Protein AF-A0A7J4Q8R7-F1 (afdb_monomer_lite)

pLDDT: mean 84.71, std 15.97, range [51.09, 98.31]

Secondary structure (DSSP, 8-state):
--STTHHHHTT--------EEESSSSS-TTS--EEEETTEEEE-EEETTEEEEEEE-TTS-EEEEEEE-TT-EETTEEPPTT----TT-------THHHHHHHHHHHHHHHHHHHHHHHHHHHHTT-

Foldseek 3Di:
DPCPVVVVVVVPPPPPQQAWDKDVAFQAQADWIWIDGNHDIDTWDFDWQWIWDWGQDPSNDIDTDIGGQPQGDDPRHRDDPPPDPCVPPPPPPPPCVVVVVVVVVVVVVVVVVVVVVVVVVVVVVVD

Sequence (127 aa):
MKYSILIMILLLFASVSAQCTDSDGGKNKYESGIVTEQEESFQDTCDGENMKEYFCNVEGTASYTTLPCVNGCLDAACQLANEQPKASAPEEEEDNTFKYYFYGVIILIIIALYIYVFKWKKKKRRY

Radius of gyration: 32.04 Å; chains: 1; bounding box: 76×38×84 Å

Structure (mmCIF, N/CA/C/O backbone):
data_AF-A0A7J4Q8R7-F1
#
_entry.id   AF-A0A7J4Q8R7-F1
#
loop_
_atom_site.group_PDB
_atom_site.id
_atom_site.type_symbol
_atom_site.label_atom_id
_atom_site.label_alt_id
_atom_site.label_comp_id
_atom_site.label_asym_id
_atom_site.label_entity_id
_atom_site.label_seq_id
_atom_site.pdbx_PDB_ins_code
_atom_site.Cartn_x
_atom_site.Cartn_y
_atom_site.Cartn_z
_atom_site.occupancy
_atom_site.B_iso_or_equiv
_atom_site.auth_seq_id
_atom_site.auth_comp_id
_atom_site.auth_asym_id
_atom_site.auth_atom_id
_atom_site.pdbx_PDB_model_num
ATOM 1 N N . MET A 1 1 ? 53.311 -21.569 0.387 1.00 51.75 1 MET A N 1
ATOM 2 C CA . MET A 1 1 ? 51.865 -21.348 0.619 1.00 51.75 1 MET A CA 1
ATOM 3 C C . MET A 1 1 ? 51.627 -19.992 1.295 1.00 51.75 1 MET A C 1
ATOM 5 O O . MET A 1 1 ? 51.302 -19.947 2.469 1.00 51.75 1 MET A O 1
ATOM 9 N N . LYS A 1 2 ? 51.858 -18.865 0.610 1.00 53.41 2 LYS A N 1
ATOM 10 C CA . LYS A 1 2 ? 51.627 -17.518 1.187 1.00 53.41 2 LYS A CA 1
ATOM 11 C C . LYS A 1 2 ? 50.668 -16.652 0.362 1.00 53.41 2 LYS A C 1
ATOM 13 O O . LYS A 1 2 ? 50.313 -15.565 0.788 1.00 53.41 2 LYS A O 1
ATOM 18 N N . TYR A 1 3 ? 50.176 -17.178 -0.760 1.00 55.09 3 TYR A N 1
ATOM 19 C CA . TYR A 1 3 ? 49.219 -16.499 -1.637 1.00 55.09 3 TYR A CA 1
ATOM 20 C C . TYR A 1 3 ? 47.784 -17.044 -1.514 1.00 55.09 3 TYR A C 1
ATOM 22 O O . TYR A 1 3 ? 46.936 -16.712 -2.327 1.00 55.09 3 TYR A O 1
ATOM 30 N N . SER A 1 4 ? 47.484 -17.863 -0.496 1.00 60.56 4 SER A N 1
ATOM 31 C CA . SER A 1 4 ? 46.167 -18.514 -0.353 1.00 60.56 4 SER A CA 1
ATOM 32 C C . SER A 1 4 ? 45.123 -17.690 0.413 1.00 60.56 4 SER A C 1
ATOM 34 O O . SER A 1 4 ? 43.961 -18.073 0.432 1.00 60.56 4 SER A O 1
ATOM 36 N N . ILE A 1 5 ? 45.513 -16.581 1.052 1.00 58.03 5 ILE A N 1
ATOM 37 C CA . ILE A 1 5 ? 44.593 -15.741 1.846 1.00 58.03 5 ILE A CA 1
ATOM 38 C C . ILE A 1 5 ? 44.363 -14.379 1.170 1.00 58.03 5 ILE A C 1
ATOM 40 O O . ILE A 1 5 ? 43.271 -13.829 1.256 1.00 58.03 5 ILE A O 1
ATOM 44 N N . LEU A 1 6 ? 45.341 -13.870 0.405 1.00 55.94 6 LEU A N 1
ATOM 45 C CA . LEU A 1 6 ? 45.202 -12.598 -0.317 1.00 55.94 6 LEU A CA 1
ATOM 46 C C . LEU A 1 6 ? 44.186 -12.665 -1.475 1.00 55.94 6 LEU A C 1
ATOM 48 O O . LEU A 1 6 ? 43.564 -11.661 -1.796 1.00 55.94 6 LEU A O 1
ATOM 52 N N . ILE A 1 7 ? 43.987 -13.844 -2.075 1.00 59.12 7 ILE A N 1
ATOM 53 C CA . ILE A 1 7 ? 43.040 -14.043 -3.187 1.00 59.12 7 ILE A CA 1
ATOM 54 C C . ILE A 1 7 ? 41.587 -14.158 -2.679 1.00 59.12 7 ILE A C 1
ATOM 56 O O . ILE A 1 7 ? 40.665 -13.769 -3.383 1.00 59.12 7 ILE A O 1
ATOM 60 N N . MET A 1 8 ? 41.368 -14.597 -1.432 1.00 56.56 8 MET A N 1
ATOM 61 C CA . MET A 1 8 ? 40.028 -14.675 -0.821 1.00 56.56 8 MET A CA 1
ATOM 62 C C . MET A 1 8 ? 39.473 -13.307 -0.396 1.00 56.56 8 MET A C 1
ATOM 64 O O . MET A 1 8 ? 38.262 -13.127 -0.352 1.00 56.56 8 MET A O 1
ATOM 68 N N . ILE A 1 9 ? 40.339 -12.327 -0.122 1.00 62.25 9 ILE A N 1
ATOM 69 C CA . ILE A 1 9 ? 39.920 -10.952 0.206 1.00 62.25 9 ILE A CA 1
ATOM 70 C C . ILE A 1 9 ? 39.571 -10.163 -1.068 1.00 62.25 9 ILE A C 1
ATOM 72 O O . ILE A 1 9 ? 38.767 -9.238 -1.017 1.00 62.25 9 ILE A O 1
ATOM 76 N N . LEU A 1 10 ? 40.094 -10.576 -2.228 1.00 58.78 10 LEU A N 1
ATOM 77 C CA . LEU A 1 10 ? 39.763 -9.989 -3.529 1.00 58.78 10 LEU A CA 1
ATOM 78 C C . LEU A 1 10 ? 38.488 -10.576 -4.165 1.00 58.78 10 LEU A C 1
ATOM 80 O O . LEU A 1 10 ? 38.090 -10.118 -5.225 1.00 58.78 10 LEU A O 1
ATOM 84 N N . LEU A 1 11 ? 37.855 -11.578 -3.543 1.00 58.53 11 LEU A N 1
ATOM 85 C CA . LEU A 1 11 ? 36.550 -12.127 -3.948 1.00 58.53 11 LEU A CA 1
ATOM 86 C C . LEU A 1 11 ? 35.394 -11.643 -3.058 1.00 58.53 11 LEU A C 1
ATOM 88 O O . LEU A 1 11 ? 34.248 -12.000 -3.302 1.00 58.53 11 LEU A O 1
ATOM 92 N N . LEU A 1 12 ? 35.665 -10.767 -2.086 1.00 57.69 12 LEU A N 1
ATOM 93 C CA . LEU A 1 12 ? 34.645 -9.946 -1.425 1.00 57.69 12 LEU A CA 1
ATOM 94 C C . LEU A 1 12 ? 34.336 -8.698 -2.268 1.00 57.69 12 LEU A C 1
ATOM 96 O O . LEU A 1 12 ? 34.149 -7.606 -1.733 1.00 57.69 12 LEU A O 1
ATOM 100 N N . PHE A 1 13 ? 34.286 -8.840 -3.598 1.00 61.41 13 PHE A N 1
ATOM 101 C CA . PHE A 1 13 ? 33.489 -7.918 -4.394 1.00 61.41 13 PHE A CA 1
ATOM 102 C C . PHE A 1 13 ? 32.061 -8.159 -3.938 1.00 61.41 13 PHE A C 1
ATOM 104 O O . PHE A 1 13 ? 31.425 -9.122 -4.359 1.00 61.41 13 PHE A O 1
ATOM 111 N N . ALA A 1 14 ? 31.611 -7.335 -2.991 1.00 59.00 14 ALA A N 1
ATOM 112 C CA . ALA A 1 14 ? 30.211 -7.210 -2.667 1.00 59.00 14 ALA A CA 1
ATOM 113 C C . ALA A 1 14 ? 29.493 -7.086 -4.007 1.00 59.00 14 ALA A C 1
ATOM 115 O O . ALA A 1 14 ? 29.684 -6.106 -4.730 1.00 59.00 14 ALA A O 1
ATOM 116 N N . SER A 1 15 ? 28.752 -8.124 -4.385 1.00 58.47 15 SER A N 1
ATOM 117 C CA . SER A 1 15 ? 27.760 -7.993 -5.427 1.00 58.47 15 SER A CA 1
ATOM 118 C C . SER A 1 15 ? 26.825 -6.915 -4.908 1.00 58.47 15 SER A C 1
ATOM 120 O O . SER A 1 15 ? 25.999 -7.181 -4.034 1.00 58.47 15 SER A O 1
ATOM 122 N N . VAL A 1 16 ? 27.008 -5.682 -5.381 1.00 61.22 16 VAL A N 1
ATOM 123 C CA . VAL A 1 16 ? 25.964 -4.673 -5.319 1.00 61.22 16 VAL A CA 1
ATOM 124 C C . VAL A 1 16 ? 24.914 -5.212 -6.290 1.00 61.22 16 VAL A C 1
ATOM 126 O O . VAL A 1 16 ? 24.916 -4.950 -7.487 1.00 61.22 16 VAL A O 1
ATOM 129 N N . SER A 1 17 ? 24.119 -6.174 -5.818 1.00 61.09 17 SER A N 1
ATOM 130 C CA . SER A 1 17 ? 22.893 -6.522 -6.510 1.00 61.09 17 SER A CA 1
ATOM 131 C C . SER A 1 17 ? 22.110 -5.224 -6.517 1.00 61.09 17 SER A C 1
ATOM 133 O O . SER A 1 17 ? 21.917 -4.657 -5.438 1.00 61.09 17 SER A O 1
ATOM 135 N N . ALA A 1 18 ? 21.738 -4.722 -7.695 1.00 65.38 18 ALA A N 1
ATOM 136 C CA . ALA A 1 18 ? 20.731 -3.679 -7.792 1.00 65.38 18 ALA A CA 1
ATOM 137 C C . ALA A 1 18 ? 19.558 -4.148 -6.928 1.00 65.38 18 ALA A C 1
ATOM 139 O O . ALA A 1 18 ? 18.938 -5.170 -7.211 1.00 65.38 18 ALA A O 1
ATOM 140 N N . GLN A 1 19 ? 19.403 -3.528 -5.762 1.00 87.06 19 GLN A N 1
ATOM 141 C CA . GLN A 1 19 ? 18.456 -4.005 -4.779 1.00 87.06 19 GLN A CA 1
ATOM 142 C C . GLN A 1 19 ? 17.146 -3.344 -5.150 1.00 87.06 19 GLN A C 1
ATOM 144 O O . GLN A 1 19 ? 16.928 -2.180 -4.834 1.00 87.06 19 GLN A O 1
ATOM 149 N N . CYS A 1 20 ? 16.326 -4.069 -5.897 1.00 94.00 20 CYS A N 1
ATOM 150 C CA . CYS A 1 20 ? 14.931 -3.713 -6.015 1.00 94.00 20 CYS A CA 1
ATOM 151 C C . CYS A 1 20 ? 14.244 -4.039 -4.687 1.00 94.00 20 CYS A C 1
ATOM 153 O O . CYS A 1 20 ? 14.366 -5.155 -4.168 1.00 94.00 20 CYS A O 1
ATOM 155 N N . THR A 1 21 ? 13.545 -3.060 -4.127 1.00 95.25 21 THR A N 1
ATOM 156 C CA . THR A 1 21 ? 12.684 -3.232 -2.956 1.00 95.25 21 THR A CA 1
ATOM 157 C C . THR A 1 21 ? 11.271 -2.814 -3.293 1.00 95.25 21 THR A C 1
ATOM 159 O O . THR A 1 21 ? 11.073 -1.796 -3.948 1.00 95.25 21 THR A O 1
ATOM 162 N N . ASP A 1 22 ? 10.314 -3.572 -2.788 1.00 96.81 22 ASP A N 1
ATOM 163 C CA . ASP A 1 22 ? 8.893 -3.414 -3.050 1.00 96.81 22 ASP A CA 1
ATOM 164 C C . ASP A 1 22 ? 8.160 -3.275 -1.710 1.00 96.81 22 ASP A C 1
ATOM 166 O O . ASP A 1 22 ? 8.373 -4.097 -0.811 1.00 96.81 22 ASP A O 1
ATOM 170 N N . SER A 1 23 ? 7.381 -2.205 -1.535 1.00 97.56 23 SER A N 1
ATOM 171 C CA . SER A 1 23 ? 6.760 -1.878 -0.248 1.00 97.56 23 SER A CA 1
ATOM 172 C C . SER A 1 23 ? 5.518 -2.706 0.078 1.00 97.56 23 SER A C 1
ATOM 174 O O . SER A 1 23 ? 5.199 -2.823 1.259 1.00 97.56 23 SER A O 1
ATOM 176 N N . ASP A 1 24 ? 4.835 -3.269 -0.924 1.00 96.50 24 ASP A N 1
ATOM 177 C CA . ASP A 1 24 ? 3.586 -4.031 -0.739 1.00 96.50 24 ASP A CA 1
ATOM 178 C C . ASP A 1 24 ? 3.762 -5.555 -0.890 1.00 96.50 24 ASP A C 1
ATOM 180 O O . ASP A 1 24 ? 2.831 -6.340 -0.672 1.00 96.50 24 ASP A O 1
ATOM 184 N N . GLY A 1 25 ? 4.986 -5.984 -1.207 1.00 92.31 25 GLY A N 1
ATOM 185 C CA . GLY A 1 25 ? 5.362 -7.388 -1.269 1.00 92.31 25 GLY A CA 1
ATOM 186 C C . GLY A 1 25 ? 5.108 -8.062 -2.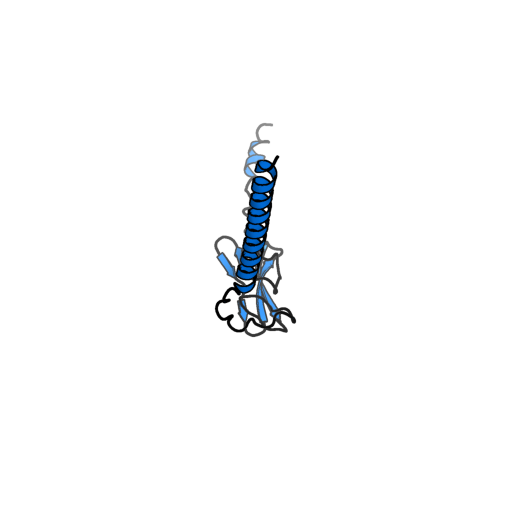616 1.00 92.31 25 GLY A C 1
ATOM 187 O O . GLY A 1 25 ? 5.074 -9.299 -2.660 1.00 92.31 25 GLY A O 1
ATOM 188 N N . GLY A 1 26 ? 4.976 -7.310 -3.709 1.00 93.38 26 GLY A N 1
ATOM 189 C CA . GLY A 1 26 ? 5.043 -7.848 -5.061 1.00 93.38 26 GLY A CA 1
ATOM 190 C C . GLY A 1 26 ? 3.947 -7.303 -5.960 1.00 93.38 26 GLY A C 1
ATOM 191 O O . GLY A 1 26 ? 3.992 -6.183 -6.414 1.00 93.38 26 GLY A O 1
ATOM 192 N N . LYS A 1 27 ? 3.006 -8.172 -6.345 1.00 96.62 27 LYS A N 1
ATOM 193 C CA . LYS A 1 27 ? 1.879 -7.796 -7.217 1.00 96.62 27 LYS A CA 1
ATOM 194 C C . LYS A 1 27 ? 0.601 -7.654 -6.391 1.00 96.62 27 LYS A C 1
ATOM 196 O O . LYS A 1 27 ? -0.359 -8.405 -6.616 1.00 96.62 27 LYS A O 1
ATOM 201 N N . ASN A 1 28 ? 0.635 -6.800 -5.378 1.00 96.38 28 ASN A N 1
ATOM 202 C CA . ASN A 1 28 ? -0.469 -6.504 -4.484 1.00 96.38 28 ASN A CA 1
ATOM 203 C C . ASN A 1 28 ? -1.298 -5.274 -4.910 1.00 96.38 28 ASN A C 1
ATOM 205 O O . ASN A 1 28 ? -1.342 -4.252 -4.237 1.00 96.38 28 ASN A O 1
ATOM 209 N N . LYS A 1 29 ? -2.166 -5.472 -5.905 1.00 95.69 29 LYS A N 1
ATOM 210 C CA . LYS A 1 29 ? -3.103 -4.444 -6.397 1.00 95.69 29 LYS A CA 1
ATOM 211 C C . LYS A 1 29 ? -4.099 -3.849 -5.382 1.00 95.69 29 LYS A C 1
ATOM 213 O O . LYS A 1 29 ? -4.965 -3.084 -5.791 1.00 95.69 29 LYS A O 1
ATOM 218 N N . TYR A 1 30 ? -4.132 -4.292 -4.126 1.00 95.81 30 TYR A N 1
ATOM 219 C CA . TYR A 1 30 ? -5.076 -3.801 -3.106 1.00 95.81 30 TYR A CA 1
ATOM 220 C C . TYR A 1 30 ? -4.418 -2.867 -2.086 1.00 95.81 30 TYR A C 1
ATOM 222 O O . TYR A 1 30 ? -5.103 -2.342 -1.212 1.00 95.81 30 TYR A O 1
ATOM 230 N N . GLU A 1 31 ? -3.110 -2.664 -2.184 1.00 96.44 31 GLU A N 1
ATOM 231 C CA . GLU A 1 31 ? -2.337 -1.776 -1.330 1.00 96.44 31 GLU A CA 1
ATOM 232 C C . GLU A 1 31 ? -1.527 -0.848 -2.236 1.00 96.44 31 GLU A C 1
ATOM 234 O O . GLU A 1 31 ? -1.119 -1.256 -3.313 1.00 96.44 31 GLU A O 1
ATOM 239 N N . SER A 1 32 ? -1.339 0.414 -1.848 1.00 96.12 32 SER A N 1
ATOM 240 C CA . SER A 1 32 ? -0.499 1.313 -2.643 1.00 96.12 32 SER A CA 1
ATOM 241 C C . SER A 1 32 ? 0.968 0.947 -2.440 1.00 96.12 32 SER A C 1
ATOM 243 O O . SER A 1 32 ? 1.502 1.136 -1.344 1.00 96.12 32 SER A O 1
ATOM 245 N N . GLY A 1 33 ? 1.629 0.528 -3.513 1.00 97.56 33 GLY A N 1
ATOM 246 C CA . GLY A 1 33 ? 3.038 0.179 -3.546 1.00 97.56 33 GLY A CA 1
ATOM 247 C C . GLY A 1 33 ? 3.957 1.267 -4.098 1.00 97.56 33 GLY A C 1
ATOM 248 O O . GLY A 1 33 ? 3.575 2.151 -4.877 1.00 97.56 33 GLY A O 1
ATOM 249 N N . ILE A 1 34 ? 5.218 1.198 -3.670 1.00 97.88 34 ILE A N 1
ATOM 250 C CA . ILE A 1 34 ? 6.361 1.890 -4.261 1.00 97.88 34 ILE A CA 1
ATOM 251 C C . ILE A 1 34 ? 7.483 0.869 -4.428 1.00 97.88 34 ILE A C 1
ATOM 253 O O . ILE A 1 34 ? 8.008 0.325 -3.452 1.00 97.88 34 ILE A O 1
ATOM 257 N N . VAL A 1 35 ? 7.918 0.691 -5.669 1.00 98.00 35 VAL A N 1
ATOM 258 C CA . VAL A 1 35 ? 9.142 -0.028 -5.996 1.00 98.00 35 VAL A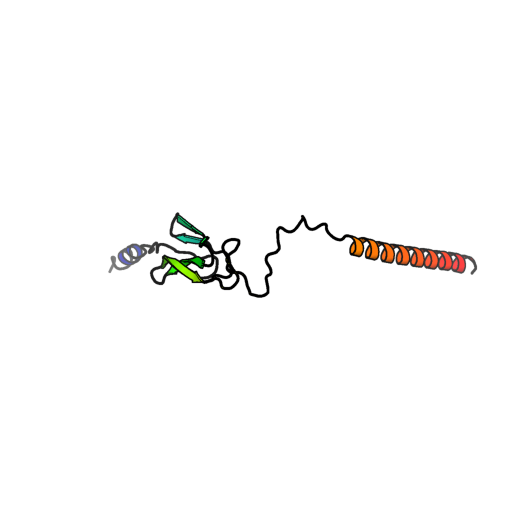 CA 1
ATOM 259 C C . VAL A 1 35 ? 10.300 0.949 -6.049 1.00 98.00 35 VAL A C 1
ATOM 261 O O . VAL A 1 35 ? 10.235 1.962 -6.734 1.00 98.00 35 VAL A O 1
ATOM 264 N N . THR A 1 36 ? 11.379 0.644 -5.341 1.00 96.25 36 THR A N 1
ATOM 265 C CA . THR A 1 36 ? 12.644 1.381 -5.427 1.00 96.25 36 THR A CA 1
ATOM 266 C C . THR A 1 36 ? 13.696 0.485 -6.057 1.00 96.25 36 THR A C 1
ATOM 268 O O . THR A 1 36 ? 13.947 -0.608 -5.559 1.00 96.25 36 THR A O 1
ATOM 271 N N . GLU A 1 37 ? 14.316 0.948 -7.136 1.00 94.06 37 GLU A N 1
ATOM 272 C CA . GLU A 1 37 ? 15.436 0.292 -7.803 1.00 94.06 37 GLU A CA 1
ATOM 273 C C . GLU A 1 37 ? 16.599 1.282 -7.867 1.00 94.06 37 GLU A C 1
ATOM 275 O O . GLU A 1 37 ? 16.542 2.296 -8.559 1.00 94.06 37 GLU A O 1
ATOM 280 N N . GLN A 1 38 ? 17.676 0.982 -7.137 1.00 88.56 38 GLN A N 1
ATOM 281 C CA . GLN A 1 38 ? 18.836 1.871 -7.009 1.00 88.56 38 GLN A CA 1
ATOM 282 C C . GLN A 1 38 ? 18.448 3.252 -6.436 1.00 88.56 38 GLN A C 1
ATOM 284 O O . GLN A 1 38 ? 18.246 3.363 -5.230 1.00 88.56 38 GLN A O 1
ATOM 289 N N . GLU A 1 39 ? 18.362 4.287 -7.275 1.00 88.50 39 GLU A N 1
ATOM 290 C CA . GLU A 1 39 ? 17.967 5.658 -6.908 1.00 88.50 39 GLU A CA 1
ATOM 291 C C . GLU A 1 39 ? 16.623 6.071 -7.535 1.00 88.50 39 GLU A C 1
ATOM 293 O O . GLU A 1 39 ? 16.149 7.184 -7.304 1.00 88.50 39 GLU A O 1
ATOM 298 N N . GLU A 1 40 ? 16.001 5.188 -8.320 1.00 94.12 40 GLU A N 1
ATOM 299 C CA . GLU A 1 40 ? 14.717 5.435 -8.968 1.00 94.12 40 GLU A CA 1
ATOM 300 C C . GLU A 1 40 ? 13.578 4.810 -8.163 1.00 94.12 40 GLU A C 1
ATOM 302 O O . GLU A 1 40 ? 13.720 3.738 -7.568 1.00 94.12 40 GLU A O 1
ATOM 307 N N . SER A 1 41 ? 12.431 5.488 -8.147 1.00 96.12 41 SER A N 1
ATOM 308 C CA . SER A 1 41 ? 11.212 4.991 -7.522 1.00 96.12 41 SER A CA 1
ATOM 309 C C . SER A 1 41 ? 10.046 4.987 -8.503 1.00 96.12 41 SER A C 1
ATOM 311 O O . SER A 1 41 ? 9.863 5.904 -9.308 1.00 96.12 41 SER A O 1
ATOM 313 N N . PHE A 1 42 ? 9.240 3.937 -8.414 1.00 97.44 42 PHE A N 1
ATOM 314 C CA . PHE A 1 42 ? 8.080 3.689 -9.249 1.00 97.44 42 PHE A CA 1
ATOM 315 C C . PHE A 1 42 ? 6.889 3.421 -8.340 1.00 97.44 42 PHE A C 1
ATOM 317 O O . PHE A 1 42 ? 6.866 2.429 -7.619 1.00 97.44 42 PHE A O 1
ATOM 324 N N . GLN A 1 43 ? 5.926 4.336 -8.342 1.00 97.94 43 GLN A N 1
ATOM 325 C CA . GLN A 1 43 ? 4.698 4.202 -7.569 1.00 97.94 43 GLN A CA 1
ATOM 326 C C . GLN A 1 43 ? 3.612 3.564 -8.426 1.00 97.94 43 GLN A C 1
ATOM 328 O O . GLN A 1 43 ? 3.500 3.883 -9.617 1.00 97.94 43 GLN A O 1
ATOM 333 N N . ASP A 1 44 ? 2.780 2.732 -7.814 1.00 98.31 44 ASP A N 1
ATOM 334 C CA . ASP A 1 44 ? 1.592 2.221 -8.480 1.00 98.31 44 ASP A CA 1
ATOM 335 C C . ASP A 1 44 ? 0.651 3.338 -8.898 1.00 98.31 44 ASP A C 1
ATOM 337 O O . ASP A 1 44 ? 0.576 4.414 -8.300 1.00 98.31 44 ASP A O 1
ATOM 341 N N . THR A 1 45 ? -0.073 3.099 -9.983 1.00 97.50 45 THR A N 1
ATOM 342 C CA . THR A 1 45 ? -0.944 4.123 -10.555 1.00 97.50 45 THR A CA 1
ATOM 343 C C . THR A 1 45 ? -2.236 3.526 -11.070 1.00 97.50 45 THR A C 1
ATOM 345 O O . THR A 1 45 ? -2.264 2.441 -11.647 1.00 97.50 45 THR A O 1
ATO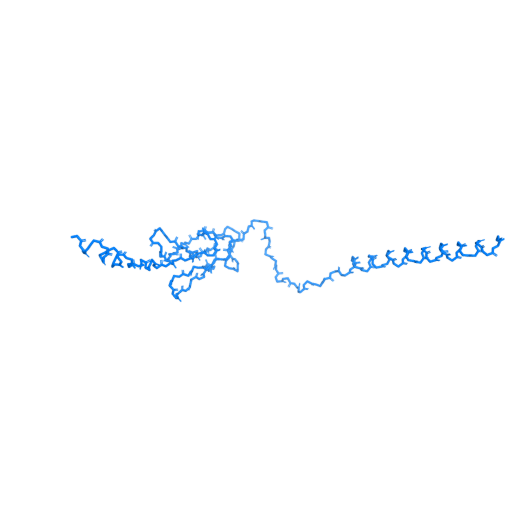M 348 N N . CYS A 1 46 ? -3.320 4.271 -10.892 1.00 97.31 46 CYS A N 1
ATOM 349 C CA . CYS A 1 46 ? -4.598 3.953 -11.505 1.00 97.31 46 CYS A CA 1
ATOM 350 C C . CYS A 1 46 ? -4.629 4.467 -12.949 1.00 97.31 46 CYS A C 1
ATOM 352 O O . CYS A 1 46 ? -4.418 5.654 -13.195 1.00 97.31 46 CYS A O 1
ATOM 354 N N . ASP A 1 47 ? -4.941 3.580 -13.890 1.00 94.62 47 ASP A N 1
ATOM 355 C CA . ASP A 1 47 ? -5.217 3.881 -15.295 1.00 94.62 47 ASP A CA 1
ATOM 356 C C . ASP A 1 47 ? -6.652 3.441 -15.627 1.00 94.62 47 ASP A C 1
ATOM 358 O O . ASP A 1 47 ? -6.928 2.308 -16.042 1.00 94.62 47 ASP A O 1
ATOM 362 N N . GLY A 1 48 ? -7.602 4.335 -15.340 1.00 91.56 48 GLY A N 1
ATOM 363 C CA . GLY A 1 48 ? -9.032 4.044 -15.421 1.00 91.56 48 GLY A CA 1
ATOM 364 C C . GLY A 1 48 ? -9.454 2.958 -14.425 1.00 91.56 48 GLY A C 1
ATOM 365 O O . GLY A 1 48 ? -9.305 3.119 -13.217 1.00 91.56 48 GLY A O 1
ATOM 366 N N . GLU A 1 49 ? -9.996 1.852 -14.937 1.00 93.12 49 GLU A N 1
ATOM 367 C CA . GLU A 1 49 ? -10.401 0.679 -14.141 1.00 93.12 49 GLU A CA 1
ATOM 368 C C . GLU A 1 49 ? -9.274 -0.352 -13.969 1.00 93.12 49 GLU A C 1
ATOM 370 O O . GLU A 1 49 ? -9.497 -1.447 -13.451 1.00 93.12 49 GLU A O 1
ATOM 375 N N . ASN A 1 50 ? -8.059 -0.032 -14.414 1.00 95.62 50 ASN A N 1
ATOM 376 C CA . ASN A 1 50 ? -6.895 -0.888 -14.244 1.00 95.62 50 ASN A CA 1
ATOM 377 C C . ASN A 1 50 ? -5.882 -0.239 -13.304 1.00 95.62 50 ASN A C 1
ATOM 379 O O . ASN A 1 50 ? -5.755 0.981 -13.243 1.00 95.62 50 ASN A O 1
ATOM 383 N N . MET A 1 51 ? -5.122 -1.075 -12.611 1.00 96.75 51 MET A N 1
ATOM 384 C CA . MET A 1 51 ? -3.973 -0.677 -11.817 1.00 96.75 51 MET A CA 1
ATOM 385 C C . MET A 1 51 ? -2.700 -1.059 -12.556 1.00 96.75 51 MET A C 1
ATOM 387 O O . MET A 1 51 ? -2.519 -2.215 -12.949 1.00 96.75 51 MET A O 1
ATOM 391 N N . LYS A 1 52 ? -1.832 -0.075 -12.772 1.00 97.94 52 LYS A N 1
ATOM 392 C CA . LYS A 1 52 ? -0.448 -0.297 -13.158 1.00 97.94 52 LYS A CA 1
ATOM 393 C C . LYS A 1 52 ? 0.345 -0.545 -11.880 1.00 97.94 52 LYS A C 1
ATOM 395 O O . LYS A 1 52 ? 0.655 0.395 -11.156 1.00 97.94 52 LYS A O 1
ATOM 400 N N . GLU A 1 53 ? 0.629 -1.817 -11.672 1.00 98.31 53 GLU A N 1
ATOM 401 C CA . GLU A 1 53 ? 1.331 -2.387 -10.532 1.00 98.31 53 GLU A CA 1
ATOM 402 C C . GLU A 1 53 ? 2.822 -2.477 -10.840 1.00 98.31 53 GLU A C 1
ATOM 404 O O . GLU A 1 53 ? 3.195 -3.210 -11.765 1.00 98.31 53 GLU A O 1
ATOM 409 N N . TYR A 1 54 ? 3.667 -1.778 -10.098 1.00 98.31 54 TYR A N 1
ATOM 410 C CA . TYR A 1 54 ? 5.107 -1.981 -10.128 1.00 98.31 54 TYR A CA 1
ATOM 411 C C . TYR A 1 54 ? 5.501 -3.044 -9.114 1.00 98.31 54 TYR A C 1
ATOM 413 O O . TYR A 1 54 ? 4.985 -3.080 -8.014 1.00 98.31 54 TYR A O 1
ATOM 421 N N . PHE A 1 55 ? 6.439 -3.910 -9.490 1.00 97.94 55 PHE A N 1
ATOM 422 C CA . PHE A 1 55 ? 6.931 -4.962 -8.605 1.00 97.94 55 PHE A CA 1
ATOM 423 C C . PHE A 1 55 ? 8.399 -5.289 -8.883 1.00 97.94 55 PHE A C 1
ATOM 425 O O . PHE A 1 55 ? 8.896 -5.099 -10.000 1.00 97.94 55 PHE A O 1
ATOM 432 N N . CYS A 1 56 ? 9.086 -5.869 -7.899 1.00 96.62 56 CYS A N 1
ATOM 433 C CA . CYS A 1 56 ? 10.419 -6.439 -8.111 1.00 96.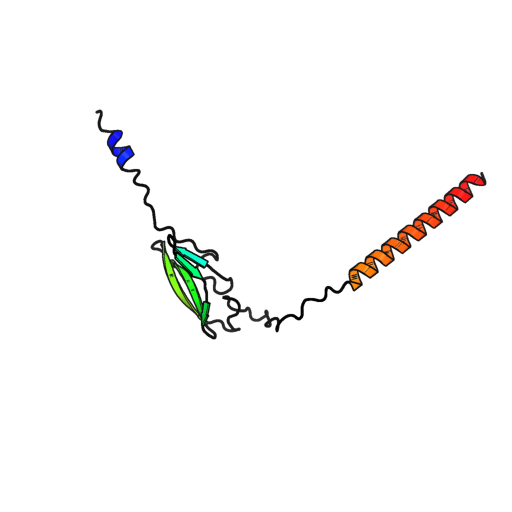62 56 CYS A CA 1
ATOM 434 C C . CYS A 1 56 ? 10.338 -7.820 -8.770 1.00 96.62 56 CYS A C 1
ATOM 436 O O . CYS A 1 56 ? 9.731 -8.753 -8.239 1.00 96.62 56 CYS A O 1
ATOM 438 N N . ASN A 1 57 ? 10.956 -7.981 -9.941 1.00 94.69 57 ASN A N 1
ATOM 439 C CA . ASN A 1 57 ? 10.963 -9.263 -10.643 1.00 94.69 57 ASN A CA 1
ATOM 440 C C . ASN A 1 57 ? 12.027 -10.238 -10.087 1.00 94.69 57 ASN A C 1
ATOM 442 O O . ASN A 1 57 ? 12.796 -9.924 -9.181 1.00 94.69 57 ASN A O 1
ATOM 446 N N . VAL A 1 58 ? 12.090 -11.443 -10.664 1.00 91.62 58 VAL A N 1
ATOM 447 C CA . VAL A 1 58 ? 13.041 -12.496 -10.250 1.00 91.62 58 VAL A CA 1
ATOM 448 C C . VAL A 1 58 ? 14.511 -12.152 -10.514 1.00 91.62 58 VAL A C 1
ATOM 450 O O . VAL A 1 58 ? 15.389 -12.766 -9.915 1.00 91.62 58 VAL A O 1
ATOM 453 N N . GLU A 1 59 ? 14.780 -11.196 -11.402 1.00 91.19 59 GLU A N 1
ATOM 454 C CA . GLU A 1 59 ? 16.124 -10.680 -11.683 1.00 91.19 59 GLU A CA 1
ATOM 455 C C . GLU A 1 59 ? 16.514 -9.548 -10.719 1.00 91.19 59 GLU A C 1
ATOM 457 O O . GLU A 1 59 ? 17.650 -9.078 -10.752 1.00 91.19 59 GLU A O 1
ATOM 462 N N . GLY A 1 60 ? 15.598 -9.141 -9.832 1.00 90.88 60 GLY A N 1
ATOM 463 C CA . GLY A 1 60 ? 15.802 -8.048 -8.891 1.00 90.88 60 GLY A CA 1
ATOM 464 C C . GLY A 1 60 ? 15.711 -6.673 -9.543 1.00 90.88 60 GLY A C 1
ATOM 465 O O . GLY A 1 60 ? 16.333 -5.748 -9.032 1.00 90.88 60 GLY A O 1
ATOM 466 N N . THR A 1 61 ? 14.970 -6.539 -10.647 1.00 94.00 61 THR A N 1
ATOM 467 C CA . THR A 1 61 ? 14.740 -5.257 -11.325 1.00 94.00 61 THR A CA 1
ATOM 468 C C . THR A 1 61 ? 13.283 -4.817 -11.257 1.00 94.00 61 THR A C 1
ATOM 470 O O . THR A 1 61 ? 12.373 -5.649 -11.125 1.00 94.00 61 THR A O 1
ATOM 473 N N . ALA A 1 62 ? 13.059 -3.503 -11.328 1.00 96.00 62 ALA A N 1
ATOM 474 C CA . ALA A 1 62 ? 11.715 -2.946 -11.343 1.00 96.00 62 ALA A CA 1
ATOM 475 C C . ALA A 1 62 ? 10.996 -3.358 -12.635 1.00 96.00 62 ALA A C 1
ATOM 477 O O . ALA A 1 62 ? 11.498 -3.224 -13.752 1.00 96.00 62 ALA A O 1
ATOM 478 N N . SER A 1 63 ? 9.789 -3.885 -12.492 1.00 97.00 63 SER A N 1
ATOM 479 C CA . SER A 1 63 ? 8.916 -4.234 -13.606 1.00 97.00 63 SER A CA 1
ATOM 480 C C . SER A 1 63 ? 7.503 -3.768 -13.302 1.00 97.00 63 SER A C 1
ATOM 482 O O . SER A 1 63 ? 7.226 -3.338 -12.188 1.00 97.00 63 SER A O 1
ATOM 484 N N . TYR A 1 64 ? 6.603 -3.833 -14.283 1.00 97.81 64 TYR A N 1
ATOM 485 C CA . TYR A 1 64 ? 5.200 -3.527 -14.041 1.00 97.81 64 TYR A CA 1
ATOM 486 C C . TYR A 1 64 ? 4.261 -4.493 -14.748 1.00 97.81 64 TYR A C 1
ATOM 488 O O . TYR A 1 64 ? 4.605 -5.148 -15.735 1.00 97.81 64 TYR A O 1
ATOM 496 N N . THR A 1 65 ? 3.048 -4.592 -14.225 1.00 98.00 65 THR A N 1
ATOM 497 C CA . THR A 1 65 ? 1.941 -5.309 -14.844 1.00 98.00 65 THR A CA 1
ATOM 498 C C . THR A 1 65 ? 0.667 -4.481 -14.733 1.00 98.00 65 THR A C 1
ATOM 500 O O . THR A 1 65 ? 0.587 -3.546 -13.945 1.00 98.00 65 THR A O 1
ATOM 503 N N . THR A 1 66 ? -0.325 -4.789 -15.560 1.00 97.88 66 THR A N 1
ATOM 504 C CA . THR A 1 66 ? -1.619 -4.107 -15.536 1.00 97.88 66 THR A CA 1
ATOM 505 C C . THR A 1 66 ? -2.666 -5.092 -15.047 1.00 97.88 66 THR A C 1
ATOM 507 O O . THR A 1 66 ? -2.870 -6.140 -15.662 1.00 97.88 66 THR A O 1
ATOM 510 N N . LEU A 1 67 ? -3.307 -4.769 -13.928 1.00 96.25 67 LEU A N 1
ATOM 511 C CA . LEU A 1 67 ? -4.272 -5.629 -13.255 1.00 96.25 67 LEU A CA 1
ATOM 512 C C . LEU A 1 67 ? -5.652 -4.959 -13.248 1.00 96.25 67 LEU A C 1
ATOM 514 O O . LEU A 1 67 ? -5.751 -3.790 -12.888 1.00 96.25 67 LEU A O 1
ATOM 518 N N . PRO A 1 68 ? -6.735 -5.668 -13.606 1.00 96.56 68 PRO A N 1
ATOM 519 C CA . PRO A 1 68 ? -8.071 -5.085 -13.575 1.00 96.56 68 PRO A CA 1
ATOM 520 C C . PRO A 1 68 ? -8.576 -4.913 -12.133 1.00 96.56 68 PRO A C 1
ATOM 522 O O . PRO A 1 68 ? -8.462 -5.830 -11.299 1.00 96.56 68 PRO A O 1
ATOM 525 N N . CYS A 1 69 ? -9.203 -3.769 -11.867 1.00 95.81 69 CYS A N 1
ATOM 526 C CA . CYS A 1 69 ? -9.890 -3.440 -10.623 1.00 95.81 69 CYS A CA 1
ATOM 527 C C . CYS A 1 69 ? -11.409 -3.444 -10.844 1.00 95.81 69 CYS A C 1
ATOM 529 O O . CYS A 1 69 ? -11.996 -2.454 -11.267 1.00 95.81 69 CYS A O 1
ATOM 531 N N . VAL A 1 70 ? -12.065 -4.562 -10.515 1.00 93.75 70 VAL A N 1
ATOM 532 C CA . VAL A 1 70 ? -13.512 -4.763 -10.754 1.00 93.75 70 VAL A CA 1
ATOM 533 C C . VAL A 1 70 ? -14.386 -3.705 -10.066 1.00 93.75 70 VAL A C 1
ATOM 535 O O . VAL A 1 70 ? -15.445 -3.370 -10.584 1.00 93.75 70 VAL A O 1
ATOM 538 N N . ASN A 1 71 ? -13.944 -3.169 -8.924 1.00 91.94 71 ASN A N 1
ATOM 539 C CA . ASN A 1 71 ? -14.680 -2.143 -8.174 1.00 91.94 71 ASN A CA 1
ATOM 540 C C . ASN A 1 71 ? -14.048 -0.746 -8.301 1.00 91.94 71 ASN A C 1
ATOM 542 O O . ASN A 1 71 ? -14.328 0.131 -7.489 1.00 91.94 71 ASN A O 1
ATOM 546 N N . GLY A 1 72 ? -13.199 -0.540 -9.309 1.00 93.12 72 GLY A N 1
ATOM 547 C CA . GLY A 1 72 ? -12.482 0.712 -9.525 1.00 93.12 72 GLY A CA 1
ATOM 548 C C . GLY A 1 72 ? -11.124 0.775 -8.828 1.00 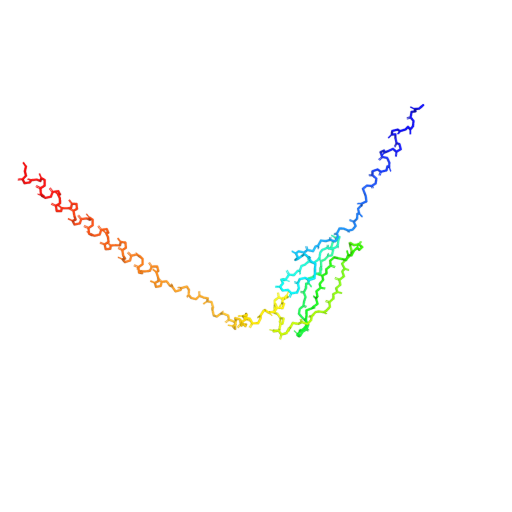93.12 72 GLY A C 1
ATOM 549 O O . GLY A 1 72 ? -10.818 -0.008 -7.924 1.00 93.12 72 GLY A O 1
ATOM 550 N N . CYS A 1 73 ? -10.304 1.710 -9.299 1.00 94.81 73 CYS A N 1
ATOM 551 C CA . CYS A 1 73 ? -8.986 2.022 -8.761 1.00 94.81 73 CYS A CA 1
ATOM 552 C C . CYS A 1 73 ? -9.016 3.442 -8.188 1.00 94.81 73 CYS A C 1
ATOM 554 O O . CYS A 1 73 ? -9.437 4.376 -8.875 1.00 94.81 73 CYS A O 1
ATOM 556 N N . LEU A 1 74 ? -8.598 3.599 -6.935 1.00 94.31 74 LEU A N 1
ATOM 557 C CA . LEU A 1 74 ? -8.541 4.880 -6.233 1.00 94.31 74 LEU A CA 1
ATOM 558 C C . LEU A 1 74 ? -7.291 4.902 -5.350 1.00 94.31 74 LEU A C 1
ATOM 560 O O . LEU A 1 74 ? -6.941 3.877 -4.778 1.00 94.31 74 LEU A O 1
ATOM 564 N N . ASP A 1 75 ? -6.619 6.053 -5.265 1.00 93.62 75 ASP A N 1
ATOM 565 C CA . ASP A 1 75 ? -5.425 6.255 -4.428 1.00 93.62 75 ASP A CA 1
ATOM 566 C C . ASP A 1 75 ? -4.333 5.189 -4.625 1.00 93.62 75 ASP A C 1
ATOM 568 O O . ASP A 1 75 ? -3.723 4.723 -3.669 1.00 93.62 75 ASP A O 1
ATOM 572 N N . ALA A 1 76 ? -4.094 4.815 -5.889 1.00 95.50 76 ALA A N 1
ATOM 573 C CA . ALA A 1 76 ? -3.142 3.772 -6.271 1.00 95.50 76 ALA A CA 1
ATOM 574 C C . ALA A 1 76 ? -3.438 2.401 -5.627 1.00 95.50 76 ALA A C 1
ATOM 576 O O . ALA A 1 76 ? -2.516 1.684 -5.275 1.00 95.50 76 ALA A O 1
ATOM 577 N N . ALA A 1 77 ? -4.717 2.032 -5.483 1.00 95.94 77 ALA A N 1
ATOM 578 C CA . ALA A 1 77 ? -5.146 0.697 -5.063 1.00 95.94 77 ALA A CA 1
ATOM 579 C C . ALA A 1 77 ? -6.519 0.312 -5.659 1.00 95.94 77 ALA A C 1
ATOM 581 O O . ALA A 1 77 ? -7.426 1.141 -5.811 1.00 95.94 77 ALA A O 1
ATOM 582 N N . CYS A 1 78 ? -6.719 -0.971 -5.971 1.00 95.88 78 CYS A N 1
ATOM 583 C CA . CYS A 1 78 ? -8.030 -1.517 -6.316 1.00 95.88 78 CYS A CA 1
ATOM 584 C C . CYS A 1 78 ? -8.952 -1.542 -5.092 1.00 95.88 78 CYS A C 1
ATOM 586 O O . CYS A 1 78 ? -8.585 -2.039 -4.032 1.00 95.88 78 CYS A O 1
ATOM 588 N N . GLN A 1 79 ? -10.203 -1.133 -5.280 1.00 94.69 79 GLN A N 1
ATOM 589 C CA . GLN A 1 79 ? -11.212 -1.171 -4.223 1.00 94.69 79 GLN A CA 1
ATOM 590 C C . GLN A 1 79 ? -11.785 -2.584 -4.035 1.00 94.69 79 GLN A C 1
ATOM 592 O O . GLN A 1 79 ? -12.043 -3.323 -5.000 1.00 94.69 79 GLN A O 1
ATOM 597 N N . LEU A 1 80 ? -12.034 -2.975 -2.785 1.00 90.62 80 LEU A N 1
ATOM 598 C CA . LEU A 1 80 ? -12.780 -4.196 -2.480 1.00 90.62 80 LEU A CA 1
ATOM 599 C C . LEU A 1 80 ? -14.287 -3.957 -2.659 1.00 90.62 80 LEU A C 1
ATOM 601 O O . LEU A 1 80 ? -14.782 -2.850 -2.495 1.00 90.62 80 LEU A O 1
ATOM 605 N N . ALA A 1 81 ? -15.062 -5.005 -2.958 1.00 79.31 81 ALA A N 1
ATOM 606 C CA . ALA A 1 81 ? -16.494 -4.881 -3.290 1.00 79.31 81 ALA A CA 1
ATOM 607 C C . ALA A 1 81 ? -17.367 -4.281 -2.164 1.00 79.31 81 ALA A C 1
ATOM 609 O O . ALA A 1 81 ? -18.512 -3.901 -2.400 1.00 79.31 81 ALA A O 1
ATOM 610 N N . ASN A 1 82 ? -16.823 -4.195 -0.948 1.00 71.25 82 ASN A N 1
ATOM 611 C CA . ASN A 1 82 ? -17.494 -3.661 0.234 1.00 71.25 82 ASN A CA 1
ATOM 612 C C . ASN A 1 82 ? -16.952 -2.288 0.660 1.00 71.25 82 ASN A C 1
ATOM 614 O O . ASN A 1 82 ? -17.520 -1.665 1.555 1.00 71.25 82 ASN A O 1
ATOM 618 N N . GLU A 1 83 ? -15.884 -1.810 0.022 1.00 62.56 83 GLU A N 1
ATOM 619 C CA . GLU A 1 83 ? -15.401 -0.443 0.164 1.00 62.56 83 GLU A CA 1
ATOM 620 C C . GLU A 1 83 ? -16.171 0.405 -0.842 1.00 62.56 83 GLU A C 1
ATOM 622 O O . GLU A 1 83 ? -15.760 0.644 -1.974 1.00 62.56 83 GLU A O 1
ATOM 627 N N . GLN A 1 84 ? -17.375 0.814 -0.446 1.00 56.09 84 GLN A N 1
ATOM 628 C CA . GLN A 1 84 ? -18.023 1.939 -1.110 1.00 56.09 84 GLN A CA 1
ATOM 629 C C . GLN A 1 84 ? -17.027 3.111 -1.111 1.00 56.09 84 GLN A C 1
ATOM 631 O O . GLN A 1 84 ? -16.431 3.368 -0.059 1.00 56.09 84 GLN A O 1
ATOM 636 N N . PRO A 1 85 ? -16.869 3.845 -2.231 1.00 51.09 85 PRO A N 1
ATOM 637 C CA . PRO A 1 85 ? -16.066 5.053 -2.236 1.00 51.09 85 PRO A CA 1
ATOM 638 C C . PRO A 1 85 ? -16.607 5.936 -1.121 1.00 51.09 85 PRO A C 1
ATOM 640 O O . PRO A 1 85 ? -17.793 6.286 -1.125 1.00 51.09 85 PRO A O 1
ATOM 643 N N . LYS A 1 86 ? -15.757 6.261 -0.145 1.00 55.69 86 LYS A N 1
ATOM 644 C CA . LYS A 1 86 ? -16.043 7.279 0.860 1.00 55.69 86 LYS A CA 1
ATOM 645 C C . LYS A 1 86 ? -16.108 8.594 0.092 1.00 55.69 86 LYS A C 1
ATOM 647 O O . LYS A 1 86 ? -15.109 9.292 -0.032 1.00 55.69 86 LYS A O 1
ATOM 652 N N . ALA A 1 87 ? -17.256 8.846 -0.540 1.00 55.09 87 ALA A N 1
ATOM 653 C CA . ALA A 1 87 ? -17.555 10.049 -1.292 1.00 55.09 87 ALA A CA 1
ATOM 654 C C . ALA A 1 87 ? -17.100 11.206 -0.424 1.00 55.09 87 ALA A C 1
ATOM 656 O O . ALA A 1 87 ? -17.669 11.347 0.656 1.00 55.09 87 ALA A O 1
ATOM 657 N N . SER A 1 88 ? -16.020 11.882 -0.854 1.00 57.47 88 SER A N 1
ATOM 658 C CA . SER A 1 88 ? -15.362 13.013 -0.191 1.00 57.47 88 SER A CA 1
ATOM 659 C C . SER A 1 88 ? -15.877 13.178 1.228 1.00 57.47 88 SER A C 1
ATOM 661 O O . SER A 1 88 ? -16.861 13.899 1.415 1.00 57.47 88 SER A O 1
ATOM 663 N N . ALA A 1 89 ? -15.327 12.408 2.174 1.00 54.00 89 ALA A N 1
ATOM 664 C CA . ALA A 1 89 ? -15.775 12.495 3.554 1.00 54.00 89 ALA A CA 1
ATOM 665 C C . ALA A 1 89 ? -15.843 13.991 3.899 1.00 54.00 89 ALA A C 1
ATOM 667 O O . ALA A 1 89 ? -14.803 14.653 3.802 1.00 54.00 89 ALA A O 1
ATOM 668 N N .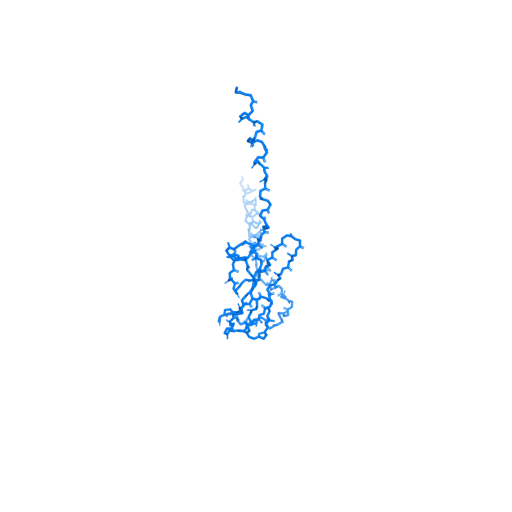 PRO A 1 90 ? -17.026 14.564 4.203 1.00 53.91 90 PRO A N 1
ATOM 669 C CA . PRO A 1 90 ? -17.015 15.831 4.907 1.00 53.91 90 PRO A CA 1
ATOM 670 C C . PRO A 1 90 ? -16.144 15.569 6.132 1.00 53.91 90 PRO A C 1
ATOM 672 O O . PRO A 1 90 ? -16.273 14.488 6.717 1.00 53.91 90 PRO A O 1
ATOM 675 N N . GLU A 1 91 ? -15.199 16.474 6.410 1.00 63.97 91 GLU A N 1
ATOM 676 C CA . GLU A 1 91 ? -14.360 16.449 7.613 1.00 63.97 91 GLU A CA 1
ATOM 677 C C . GLU A 1 91 ? -15.165 15.804 8.737 1.00 63.97 91 GLU A C 1
ATOM 679 O O . GLU A 1 91 ? -16.251 16.295 9.052 1.00 63.97 91 GLU A O 1
ATOM 684 N N . GLU A 1 92 ? -14.729 14.630 9.206 1.00 61.25 92 GLU A N 1
ATOM 685 C CA . GLU A 1 92 ? -15.499 13.856 10.173 1.00 61.25 92 GLU A CA 1
ATOM 686 C C . GLU A 1 92 ? -15.696 14.737 11.404 1.00 61.25 92 GLU A C 1
ATOM 688 O O . GLU A 1 92 ? -14.775 14.949 12.192 1.00 61.25 92 GLU A O 1
ATOM 693 N N . GLU A 1 93 ? -16.889 15.313 11.529 1.00 65.88 93 GLU A N 1
ATOM 694 C CA . GLU A 1 93 ? -17.284 16.066 12.702 1.00 65.88 93 GLU A CA 1
ATOM 695 C C . GLU A 1 93 ? -17.369 15.026 13.818 1.00 65.88 93 GLU A C 1
ATOM 697 O O . GLU A 1 93 ? -18.323 14.250 13.887 1.00 65.88 93 GLU A O 1
ATOM 702 N N . GLU A 1 94 ? -16.297 14.911 14.609 1.00 68.50 94 GLU A N 1
ATOM 703 C CA . GLU A 1 94 ? -16.207 13.945 15.700 1.00 68.50 94 GLU A CA 1
ATOM 704 C C . GLU A 1 94 ? -17.461 14.073 16.573 1.00 68.50 94 GLU A C 1
ATOM 706 O O . GLU A 1 94 ? -17.647 15.067 17.287 1.00 68.50 94 GLU A O 1
ATOM 711 N N . ASP A 1 95 ? -18.332 13.062 16.511 1.00 75.00 95 ASP A N 1
ATOM 712 C CA . ASP A 1 95 ? -19.546 12.999 17.314 1.00 75.00 95 ASP A CA 1
ATOM 713 C C . ASP A 1 95 ? -19.164 12.877 18.795 1.00 75.00 95 ASP A C 1
ATOM 715 O O . ASP A 1 95 ? -18.972 11.803 19.373 1.00 75.00 95 ASP A O 1
ATOM 719 N N . ASN A 1 96 ? -19.049 14.040 19.430 1.00 79.38 96 ASN A N 1
ATOM 720 C CA . ASN A 1 96 ? -18.679 14.189 20.827 1.00 79.38 96 ASN A CA 1
ATOM 721 C C . ASN A 1 96 ? -19.815 13.795 21.791 1.00 79.38 96 ASN A C 1
ATOM 723 O O . ASN A 1 96 ? -19.639 13.873 23.013 1.00 79.38 96 ASN A O 1
ATOM 727 N N . THR A 1 97 ? -20.965 13.329 21.293 1.00 87.00 97 THR A N 1
ATOM 728 C CA . THR A 1 97 ? -22.116 12.930 22.117 1.00 87.00 97 THR A CA 1
ATOM 729 C C . THR A 1 97 ? -21.746 11.836 23.118 1.00 87.00 97 THR A C 1
ATOM 731 O O . THR A 1 97 ? -22.112 11.916 24.296 1.00 87.00 97 THR A O 1
ATOM 734 N N . PHE A 1 98 ? -20.942 10.852 22.701 1.00 89.31 98 PHE A N 1
ATOM 735 C CA . PHE A 1 98 ? -20.502 9.774 23.591 1.00 89.31 98 PHE A CA 1
ATOM 736 C C . PHE A 1 98 ? -19.634 10.290 24.750 1.00 89.31 98 PHE A C 1
ATOM 738 O O . PHE A 1 98 ? -19.784 9.874 25.903 1.00 89.31 98 PHE A O 1
ATOM 745 N N . LYS A 1 99 ? -18.767 11.266 24.467 1.00 91.88 99 LYS A N 1
ATOM 746 C CA . LYS A 1 99 ? -17.871 11.881 25.450 1.00 91.88 99 LYS A CA 1
ATOM 747 C C . LYS A 1 99 ? -18.650 12.673 26.506 1.00 91.88 99 LYS A C 1
ATOM 749 O O . LYS A 1 99 ? -18.376 12.534 27.699 1.00 91.88 99 LYS A O 1
ATOM 754 N N . TYR A 1 100 ? -19.665 13.442 26.105 1.00 90.19 100 TYR A N 1
ATOM 755 C CA . TYR A 1 100 ? -20.521 14.176 27.047 1.00 90.19 100 TYR A CA 1
ATOM 756 C C . TYR A 1 100 ? -21.376 13.255 27.918 1.00 90.19 100 TYR A C 1
ATOM 758 O O . TYR A 1 100 ? -21.519 13.513 29.116 1.00 90.19 100 TYR A O 1
ATOM 766 N N . TYR A 1 101 ? -21.885 12.156 27.357 1.00 92.69 101 TYR A N 1
ATOM 767 C CA . TYR A 1 101 ? -22.597 11.146 28.136 1.00 92.69 101 TYR A CA 1
ATOM 768 C C . TYR A 1 101 ? -21.699 10.546 29.228 1.00 92.69 101 TYR A C 1
ATOM 770 O O . TYR A 1 101 ? -22.087 10.488 30.398 1.00 92.69 101 TYR A O 1
ATOM 778 N N . PHE A 1 102 ? -20.462 10.185 28.879 1.00 95.25 102 PHE A N 1
ATOM 779 C CA . PHE A 1 102 ? -19.496 9.637 29.829 1.00 95.25 102 PHE A CA 1
ATOM 780 C C . PHE A 1 102 ? -19.159 10.620 30.963 1.00 95.25 102 PHE A C 1
ATOM 782 O O . PHE A 1 102 ? -19.202 10.250 32.140 1.00 95.25 102 PHE A O 1
ATOM 789 N N . TYR A 1 103 ? -18.906 11.895 30.642 1.00 94.88 103 TYR A N 1
ATOM 790 C CA . TYR A 1 103 ? -18.684 12.925 31.663 1.00 94.88 103 TYR A CA 1
ATOM 791 C C . TYR A 1 103 ? -19.910 13.148 32.553 1.00 94.88 103 TYR A C 1
ATOM 793 O O . TYR A 1 103 ? -19.759 13.294 33.767 1.00 94.88 103 TYR A O 1
ATOM 801 N N . GLY A 1 104 ? -21.119 13.117 31.985 1.00 95.69 104 GLY A N 1
ATOM 802 C CA . GLY A 1 104 ? -22.362 13.206 32.750 1.00 95.69 104 GLY A CA 1
ATOM 803 C C . GLY A 1 104 ? -22.486 12.089 33.790 1.00 95.69 104 GLY A C 1
ATOM 804 O O . GLY A 1 104 ? -22.758 12.359 34.961 1.00 95.69 104 GLY A O 1
ATOM 805 N N . VAL A 1 105 ? -22.204 10.841 33.399 1.00 96.88 105 VAL A N 1
ATOM 806 C CA . VAL A 1 105 ? -22.227 9.685 34.313 1.00 96.88 105 VAL A CA 1
ATOM 807 C C . VAL A 1 105 ? -21.180 9.828 35.422 1.00 96.88 105 VAL A C 1
ATOM 809 O O . VAL A 1 105 ? -21.499 9.622 36.595 1.00 96.88 105 VAL A O 1
ATOM 812 N N . ILE A 1 106 ? -19.952 10.241 35.089 1.00 97.25 106 ILE A N 1
ATOM 813 C CA . ILE A 1 106 ? -18.888 10.463 36.083 1.00 97.25 106 ILE A CA 1
ATOM 814 C C . ILE A 1 106 ? -19.301 11.522 37.110 1.00 97.25 106 ILE A C 1
ATOM 816 O O . ILE A 1 106 ? -19.141 11.310 38.314 1.00 97.25 106 ILE A O 1
ATOM 820 N N . ILE A 1 107 ? -19.864 12.646 36.660 1.00 97.19 107 ILE A N 1
ATOM 821 C CA . ILE A 1 107 ? -20.306 13.729 37.548 1.00 97.19 107 ILE A CA 1
ATOM 822 C C . ILE A 1 107 ? -21.387 13.229 38.516 1.00 97.19 107 ILE A C 1
ATOM 824 O O . ILE A 1 107 ? -21.303 13.499 39.717 1.00 97.19 107 ILE A O 1
ATOM 828 N N . LEU A 1 108 ? -22.363 12.450 38.038 1.00 97.25 108 LEU A N 1
ATOM 829 C CA . LEU A 1 108 ? -23.410 11.877 38.893 1.00 97.25 108 LEU A CA 1
ATOM 830 C C . LEU A 1 108 ? -22.841 10.931 39.960 1.00 97.25 108 LEU A C 1
ATOM 832 O O . LEU A 1 108 ? -23.258 10.992 41.120 1.00 97.25 108 LEU A O 1
ATOM 836 N N . ILE A 1 109 ? -21.854 10.105 39.601 1.00 97.50 109 ILE A N 1
ATOM 837 C CA . ILE A 1 109 ? -21.169 9.214 40.547 1.00 97.50 109 ILE A CA 1
ATOM 838 C C . ILE A 1 109 ? -20.432 10.028 41.617 1.00 97.50 109 ILE A C 1
ATOM 840 O O . ILE A 1 109 ? -20.565 9.743 42.809 1.00 97.50 109 ILE A O 1
ATOM 844 N N . ILE A 1 110 ? -19.700 11.074 41.223 1.00 97.50 110 ILE A N 1
ATOM 845 C CA . ILE A 1 110 ? -18.976 11.947 42.159 1.00 97.50 110 ILE A CA 1
ATOM 846 C C . ILE A 1 110 ? -19.947 12.627 43.131 1.00 97.50 110 ILE A C 1
ATOM 848 O O . ILE A 1 110 ? -19.695 12.644 44.338 1.00 97.50 110 ILE A O 1
ATOM 852 N N . ILE A 1 111 ? -21.078 13.142 42.639 1.00 97.69 111 ILE A N 1
ATOM 853 C CA . ILE A 1 111 ? -22.111 13.763 43.480 1.00 97.69 111 ILE A CA 1
ATOM 854 C C . ILE A 1 111 ? -22.673 12.743 44.478 1.00 97.69 111 ILE A C 1
ATOM 856 O O . ILE A 1 111 ? -22.777 13.039 45.672 1.00 97.69 111 ILE A O 1
ATOM 860 N N . ALA A 1 112 ? -22.994 11.529 44.025 1.00 97.31 112 ALA A N 1
ATOM 861 C CA . ALA A 1 112 ? -23.501 10.469 44.891 1.00 97.31 112 ALA A CA 1
ATOM 862 C C . ALA A 1 112 ? -22.492 10.096 45.992 1.00 97.31 112 ALA A C 1
ATOM 864 O O . ALA A 1 112 ? -22.861 10.010 47.168 1.00 97.31 112 ALA A O 1
ATOM 865 N N . LEU A 1 113 ? -21.210 9.950 45.638 1.00 97.06 113 LEU A N 1
ATOM 866 C CA . LEU A 1 113 ? -20.127 9.681 46.586 1.00 97.06 113 LEU A CA 1
ATOM 867 C C . LEU A 1 113 ? -19.946 10.826 47.586 1.00 97.06 113 LEU A C 1
ATOM 869 O O . LEU A 1 113 ? -19.813 10.581 48.787 1.00 97.06 113 LEU A O 1
ATOM 873 N N . TYR A 1 114 ? -20.001 12.076 47.128 1.00 96.75 114 TYR A N 1
ATOM 874 C CA . TYR A 1 114 ? -19.924 13.243 48.002 1.00 96.75 114 TYR A CA 1
ATOM 875 C C . TYR A 1 114 ? -21.072 13.260 49.017 1.00 96.75 114 TYR A C 1
ATOM 877 O O . TYR A 1 114 ? -20.834 13.405 50.219 1.00 96.75 114 TYR A O 1
ATOM 885 N N . ILE A 1 115 ? -22.312 13.042 48.564 1.00 96.62 115 ILE A N 1
ATOM 886 C CA . ILE A 1 115 ? -23.493 12.967 49.437 1.00 96.62 115 ILE A CA 1
ATOM 887 C C . ILE A 1 115 ? -23.346 11.819 50.437 1.00 96.62 115 ILE A C 1
ATOM 889 O O . ILE A 1 115 ? -23.644 11.995 51.622 1.00 96.62 115 ILE A O 1
ATOM 893 N N . TYR A 1 116 ? -22.876 10.655 49.986 1.00 95.75 116 TYR A N 1
ATOM 894 C CA . TYR A 1 116 ? -22.637 9.498 50.842 1.00 95.75 116 TYR A CA 1
ATOM 895 C C . TYR A 1 116 ? -21.622 9.817 51.948 1.00 95.75 116 TYR A C 1
ATOM 897 O O . TYR A 1 116 ? -21.926 9.649 53.132 1.00 95.75 116 TYR A O 1
ATOM 905 N N . VAL A 1 117 ? -20.458 10.369 51.593 1.00 94.38 117 VAL A N 1
ATOM 906 C CA . VAL A 1 117 ? -19.409 10.764 52.548 1.00 94.38 117 VAL A CA 1
ATOM 907 C C . VAL A 1 117 ? -19.903 11.857 53.496 1.00 94.38 117 VAL A C 1
ATOM 909 O O . VAL A 1 117 ? -19.631 11.807 54.698 1.00 94.38 117 VAL A O 1
ATOM 912 N N . PHE A 1 118 ? -20.657 12.836 52.995 1.00 92.69 118 PHE A N 1
ATOM 913 C CA . PHE A 1 118 ? -21.223 13.908 53.810 1.00 92.69 118 PHE A CA 1
ATOM 914 C C . PHE A 1 118 ? -22.233 13.370 54.833 1.00 92.69 118 PHE A C 1
ATOM 916 O O . PHE A 1 118 ? -22.136 13.676 56.028 1.00 92.69 118 PHE A O 1
ATOM 923 N N . LYS A 1 119 ? -23.163 12.509 54.397 1.00 92.12 119 LYS A N 1
ATOM 924 C CA . LYS A 1 119 ? -24.110 11.820 55.287 1.00 92.12 119 LYS A CA 1
ATOM 925 C C . LYS A 1 119 ? -23.378 10.955 56.313 1.00 92.12 119 LYS A C 1
ATOM 927 O O . LYS A 1 119 ? -23.729 10.995 57.493 1.00 92.12 119 LYS A O 1
ATOM 932 N N . TRP A 1 120 ? -22.336 10.236 55.898 1.00 87.19 120 TRP A N 1
ATOM 933 C CA . TRP A 1 120 ? -21.514 9.416 56.785 1.00 87.19 120 TRP A CA 1
ATOM 934 C C . TRP A 1 120 ? -20.803 10.254 57.859 1.00 87.19 120 TRP A C 1
ATOM 936 O O . TRP A 1 120 ? -20.916 9.953 59.049 1.00 87.19 120 TRP A O 1
ATOM 946 N N . LYS A 1 121 ? -20.173 11.376 57.482 1.00 85.75 121 LYS A N 1
ATOM 947 C CA . LYS A 1 121 ? -19.558 12.321 58.432 1.00 85.75 121 LYS A CA 1
ATOM 948 C C . LYS A 1 121 ? -20.578 12.891 59.421 1.00 85.75 121 LYS A C 1
ATOM 950 O O . LYS A 1 121 ? -20.269 13.005 60.604 1.00 85.75 121 LYS A O 1
ATOM 955 N N . LYS A 1 122 ? -21.793 13.228 58.971 1.00 85.12 122 LYS A N 1
ATOM 956 C CA . LYS A 1 122 ? -22.865 13.723 59.854 1.00 85.12 122 LYS A CA 1
ATOM 957 C C . LYS A 1 122 ? -23.350 12.647 60.830 1.00 85.12 122 LYS A C 1
ATOM 959 O O . LYS A 1 122 ? -23.615 12.971 61.983 1.00 85.12 122 LYS A O 1
ATOM 964 N N . LYS A 1 123 ? -23.429 11.382 60.396 1.00 79.88 123 LYS A N 1
ATOM 965 C CA . LYS A 1 123 ? -23.769 10.244 61.265 1.00 79.88 123 LYS A CA 1
ATOM 966 C C . LYS A 1 123 ? -22.694 10.016 62.332 1.00 79.88 123 LYS A C 1
ATOM 968 O O . LYS A 1 123 ? -23.045 9.874 63.493 1.00 79.88 123 LYS A O 1
ATOM 973 N N . LYS A 1 124 ? -21.407 10.067 61.967 1.00 77.62 124 LYS A N 1
ATOM 974 C CA . LYS A 1 124 ? -20.287 9.879 62.908 1.00 77.62 124 LYS A CA 1
ATOM 975 C C . LYS A 1 124 ? -20.183 10.974 63.981 1.00 77.62 124 LYS A C 1
ATOM 977 O O . LYS A 1 124 ? -19.703 10.683 65.055 1.00 77.62 124 LYS A O 1
ATOM 982 N N . ARG A 1 125 ? -20.642 12.207 63.721 1.00 73.44 125 ARG A N 1
ATOM 983 C CA . ARG A 1 125 ? -20.670 13.297 64.727 1.00 73.44 125 ARG A CA 1
ATOM 984 C C . ARG A 1 125 ? -21.832 13.210 65.731 1.00 73.44 125 ARG A C 1
ATOM 986 O O . ARG A 1 125 ? -21.920 14.062 66.606 1.00 73.44 125 ARG A O 1
ATOM 993 N N . ARG A 1 126 ? -22.773 12.275 65.550 1.00 66.94 126 ARG A N 1
ATOM 994 C CA . ARG A 1 126 ? -23.924 12.061 66.453 1.00 66.94 126 ARG A CA 1
ATOM 995 C C . ARG A 1 126 ? -23.725 10.891 67.427 1.00 66.94 126 ARG A C 1
ATOM 997 O O . ARG A 1 126 ? -24.628 10.632 68.214 1.00 66.94 126 ARG A O 1
ATOM 1004 N N . TYR A 1 127 ? -22.591 10.203 67.337 1.00 55.06 127 TYR A N 1
ATOM 1005 C CA . TYR A 1 127 ? -22.097 9.210 68.290 1.00 55.06 127 TYR A CA 1
ATOM 1006 C C . TYR A 1 127 ? -20.814 9.758 68.908 1.00 55.06 127 TYR A C 1
ATOM 1008 O O . TYR A 1 127 ? -20.566 9.442 70.086 1.00 55.06 127 TYR A O 1
#